Protein AF-A0A961UJ12-F1 (afdb_monomer)

Secondary structure (DSSP, 8-state):
-HHHHHHHHHHH--GGGSSS-GGGGSTT-----------------GGGSS--S--SS--SS------------------TTHHHHHHHHTTS------------------------HHHHHHHHHHTTB--PPPTTT--S-EEEETTEEEETTT--EE---

pLDDT: mean 71.32, std 17.27, range [39.03, 94.31]

Sequence (161 aa):
DYIFRELAVSYLDRYDLAHVKPDNLSSTSIGEAENDDDDASPATPAARYVSTGLVRGKPAEKFTVVHGGVVAPTPTAGGPVGALQARAQALATATETVTETVTVQTAIVSEPMVNTKAQQAAEARMKGYEGEACGECGNFTMVRNGTCLKCDTCGSTSGCS

Solvent-accessible surface area (backbone atoms only — not comparable to full-atom values): 11228 Å² total; per-residue (Å²): 111,68,70,62,45,50,48,33,40,77,73,65,69,42,46,87,77,44,97,70,46,73,68,69,70,41,100,78,48,68,78,85,74,79,82,70,92,71,80,92,68,83,83,71,68,67,75,80,79,56,82,88,81,78,70,97,59,89,68,94,65,89,85,75,86,81,81,79,75,89,78,80,89,78,93,79,84,91,63,84,68,61,65,57,58,57,60,64,64,68,71,78,76,77,92,73,92,76,92,81,80,92,73,92,72,85,73,76,76,77,67,82,75,74,76,42,74,68,54,53,51,50,51,38,49,74,72,50,30,74,65,49,62,36,91,87,78,65,47,47,51,22,32,75,62,82,76,22,36,33,28,79,85,80,65,53,72,46,66,78,128

Mean predicted aligned error: 23.34 Å

Foldseek 3Di:
DVVVLCCCCVPVVPCVSPPDRVLCVDPPCPDDDPPPVDDDDPPDPCVVPDDPPDDPDDDPDDDDDDPPDDDDDDDDDDDPPVVVVVVVVVVPDDPDDDDDDDDDDPPPPPDPPPCPPVNVVVVLVVVQQPQDQDPPPRDSNWHDDDQWTAHPPPGDIPRDD

Structure (mmCIF, N/CA/C/O backbone):
data_AF-A0A961UJ12-F1
#
_entry.id   AF-A0A961UJ12-F1
#
loop_
_atom_site.group_PDB
_atom_site.id
_atom_site.type_symbol
_atom_site.label_atom_id
_atom_site.label_alt_id
_atom_site.label_comp_id
_atom_site.label_asym_id
_atom_site.label_entity_id
_atom_site.label_seq_id
_atom_site.pdbx_PDB_ins_code
_atom_site.Cartn_x
_atom_site.Cartn_y
_atom_site.Cartn_z
_atom_site.occupancy
_atom_site.B_iso_or_equiv
_atom_site.auth_seq_id
_atom_site.auth_comp_id
_atom_site.auth_asym_id
_atom_site.auth_atom_id
_atom_site.pdbx_PDB_model_num
ATOM 1 N N . ASP A 1 1 ? -18.106 -22.159 -14.430 1.00 82.94 1 ASP A N 1
ATOM 2 C CA . ASP A 1 1 ? -16.666 -22.214 -14.740 1.00 82.94 1 ASP A CA 1
ATOM 3 C C . ASP A 1 1 ? -15.837 -23.030 -13.744 1.00 82.94 1 ASP A C 1
ATOM 5 O O . ASP A 1 1 ? -14.939 -23.751 -14.150 1.00 82.94 1 ASP A O 1
ATOM 9 N N . TYR A 1 2 ? -16.177 -23.013 -12.447 1.00 86.88 2 TYR A N 1
ATOM 10 C CA . TYR A 1 2 ? -15.440 -23.749 -11.406 1.00 86.88 2 TYR A CA 1
ATOM 11 C C . TYR A 1 2 ? -15.199 -25.244 -11.711 1.00 86.88 2 TYR A C 1
ATOM 13 O O . TYR A 1 2 ? -14.066 -25.696 -11.636 1.00 86.88 2 TYR A O 1
ATOM 21 N N . ILE A 1 3 ? -16.224 -25.990 -12.145 1.00 92.81 3 ILE A N 1
ATOM 22 C CA . ILE A 1 3 ? -16.103 -27.433 -12.444 1.00 92.81 3 ILE A CA 1
ATOM 23 C C . ILE A 1 3 ? -15.113 -27.709 -13.589 1.00 92.81 3 ILE A C 1
ATOM 25 O O . ILE A 1 3 ? -14.333 -28.652 -13.509 1.00 92.81 3 ILE A O 1
ATOM 29 N N . PHE A 1 4 ? -15.106 -26.886 -14.643 1.00 92.44 4 PHE A N 1
ATOM 30 C CA . PHE A 1 4 ? -14.178 -27.065 -15.764 1.00 92.44 4 PHE A CA 1
ATOM 31 C C . PHE A 1 4 ? -12.742 -26.739 -15.368 1.00 92.44 4 PHE A C 1
ATOM 33 O O . PHE A 1 4 ? -11.826 -27.445 -15.783 1.00 92.44 4 PHE A O 1
ATOM 40 N N . ARG A 1 5 ? -12.550 -25.723 -14.519 1.00 91.31 5 ARG A N 1
ATOM 41 C CA . ARG A 1 5 ? -11.245 -25.425 -13.931 1.00 91.31 5 ARG A CA 1
ATOM 42 C C . ARG A 1 5 ? -10.736 -26.578 -13.061 1.00 91.31 5 ARG A C 1
ATOM 44 O O . ARG A 1 5 ? -9.598 -26.983 -13.246 1.00 91.31 5 ARG A O 1
ATOM 51 N N . GLU A 1 6 ? -11.556 -27.131 -12.168 1.00 92.31 6 GLU A N 1
ATOM 52 C CA . GLU A 1 6 ? -11.159 -28.257 -11.301 1.00 92.31 6 GLU A CA 1
ATOM 53 C C . GLU A 1 6 ? -10.806 -29.508 -12.116 1.00 92.31 6 GLU A C 1
ATOM 55 O O . GLU A 1 6 ? -9.768 -30.121 -11.892 1.00 92.31 6 GLU A O 1
ATOM 60 N N . LEU A 1 7 ? -11.602 -29.852 -13.135 1.00 94.25 7 LEU A N 1
ATOM 61 C CA . LEU A 1 7 ? -11.274 -30.973 -14.022 1.00 94.25 7 LEU A CA 1
ATOM 62 C C . LEU A 1 7 ? -9.980 -30.723 -14.810 1.00 94.25 7 LEU A C 1
ATOM 64 O O . LEU A 1 7 ? -9.153 -31.623 -14.934 1.00 94.25 7 LEU A O 1
ATOM 68 N N . ALA A 1 8 ? -9.775 -29.507 -15.318 1.00 93.31 8 ALA A N 1
ATOM 69 C CA . ALA A 1 8 ? -8.561 -29.159 -16.048 1.00 93.31 8 ALA A CA 1
ATOM 70 C C . ALA A 1 8 ? -7.309 -29.198 -15.156 1.00 93.31 8 ALA A C 1
ATOM 72 O O . ALA A 1 8 ? -6.260 -29.644 -15.613 1.00 93.31 8 ALA A O 1
ATOM 73 N N . VAL A 1 9 ? -7.418 -28.773 -13.895 1.00 91.88 9 VAL A N 1
ATOM 74 C CA . VAL A 1 9 ? -6.302 -28.776 -12.940 1.00 91.88 9 VAL A CA 1
ATOM 75 C C . VAL A 1 9 ? -6.036 -30.185 -12.404 1.00 91.88 9 VAL A C 1
ATOM 77 O O . VAL A 1 9 ? -4.893 -30.618 -12.425 1.00 91.88 9 VAL A O 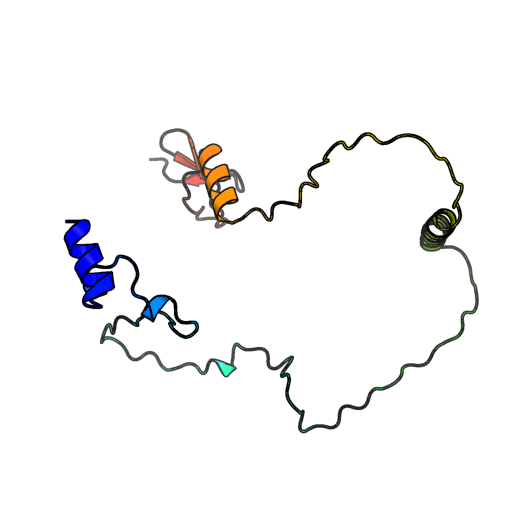1
ATOM 80 N N . SER A 1 10 ? -7.060 -30.920 -11.958 1.00 90.69 10 SER A N 1
ATOM 81 C CA . SER A 1 10 ? -6.875 -32.222 -11.296 1.00 90.69 10 SER A CA 1
ATOM 82 C C . SER A 1 10 ? -6.657 -33.403 -12.244 1.00 90.69 10 SER A C 1
ATOM 84 O O . SER A 1 10 ? -6.060 -34.388 -11.823 1.00 90.69 10 SER A O 1
ATOM 86 N N . TYR A 1 11 ? -7.166 -33.351 -13.483 1.00 92.56 11 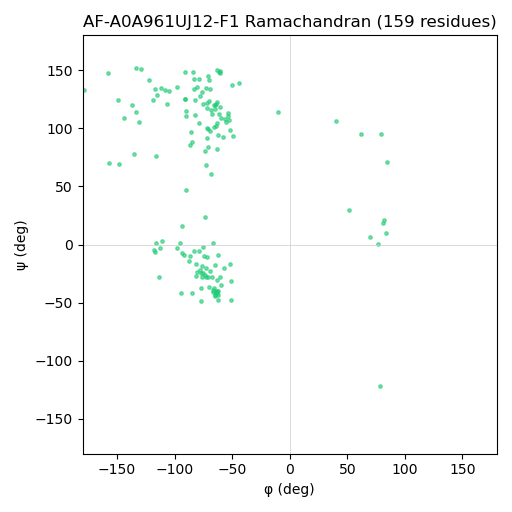TYR A N 1
ATOM 87 C CA . TYR A 1 11 ? -7.067 -34.475 -14.430 1.00 92.56 11 TYR A CA 1
ATOM 88 C C . TYR A 1 11 ? -6.198 -34.193 -15.655 1.00 92.56 11 TYR A C 1
ATOM 90 O O . TYR A 1 11 ? -5.675 -35.136 -16.243 1.00 92.56 11 TYR A O 1
ATOM 98 N N . LEU A 1 12 ? -6.085 -32.931 -16.081 1.00 93.25 12 LEU A N 1
ATOM 99 C CA . LEU A 1 12 ? -5.325 -32.552 -17.280 1.00 93.25 12 LEU A CA 1
ATOM 100 C C . LEU A 1 12 ? -4.051 -31.759 -16.958 1.00 93.25 12 LEU A C 1
ATOM 102 O O . LEU A 1 12 ? -3.395 -31.302 -17.891 1.00 93.25 12 LEU A O 1
ATOM 106 N N . ASP A 1 13 ? -3.729 -31.557 -15.673 1.00 87.62 13 ASP A N 1
ATOM 107 C CA . ASP A 1 13 ? -2.557 -30.807 -15.195 1.00 87.62 13 ASP A CA 1
ATOM 108 C C . ASP A 1 13 ? -2.411 -29.403 -15.822 1.00 87.62 13 ASP A C 1
ATOM 110 O O . ASP A 1 13 ? -1.315 -28.859 -15.982 1.00 87.62 13 ASP A O 1
ATOM 114 N N . ARG A 1 14 ? -3.530 -28.764 -16.191 1.00 90.62 14 ARG A N 1
ATOM 115 C CA . ARG A 1 14 ? -3.537 -27.397 -16.732 1.00 90.62 14 ARG A CA 1
ATOM 116 C C . ARG A 1 14 ? -3.603 -26.371 -15.607 1.00 90.62 14 ARG A C 1
ATOM 118 O O . ARG A 1 14 ? -4.666 -25.839 -15.289 1.00 90.62 14 ARG A O 1
ATOM 125 N N . TYR A 1 15 ? -2.438 -26.026 -15.068 1.00 88.88 15 TYR A N 1
ATOM 126 C CA . TYR A 1 15 ? -2.287 -25.036 -13.992 1.00 88.88 15 TYR A CA 1
ATOM 127 C C . TYR A 1 15 ? -2.435 -23.571 -14.437 1.00 88.88 15 TYR A C 1
ATOM 129 O O . TYR A 1 15 ? -2.413 -22.671 -13.606 1.00 88.88 15 TYR A O 1
ATOM 137 N N . ASP A 1 16 ? -2.631 -23.309 -15.730 1.00 85.19 16 ASP A N 1
ATOM 138 C CA . ASP A 1 16 ? -2.839 -21.956 -16.267 1.00 85.19 16 ASP A CA 1
ATOM 139 C C . ASP A 1 16 ? -4.168 -21.321 -15.814 1.00 85.19 16 ASP A C 1
ATOM 141 O O . ASP A 1 16 ? -4.279 -20.112 -15.656 1.00 85.19 16 ASP A O 1
ATOM 145 N N . LEU A 1 17 ? -5.179 -22.148 -15.524 1.00 83.81 17 LEU A N 1
ATOM 146 C CA . LEU A 1 17 ? -6.455 -21.679 -14.971 1.00 83.81 17 LEU A CA 1
ATOM 147 C C . LEU A 1 17 ? -6.417 -21.568 -13.436 1.00 83.81 17 LEU A C 1
ATOM 149 O O . LEU A 1 17 ? -7.366 -21.053 -12.835 1.00 83.81 17 LEU A O 1
ATOM 153 N N . ALA A 1 18 ? -5.370 -22.085 -12.788 1.00 84.62 18 ALA A N 1
ATOM 154 C CA . ALA A 1 18 ? -5.258 -22.102 -11.338 1.00 84.62 18 ALA A CA 1
ATOM 155 C C . ALA A 1 18 ? -4.822 -20.731 -10.810 1.00 84.62 18 ALA A C 1
ATOM 157 O O . ALA A 1 18 ? -3.979 -20.054 -11.387 1.00 84.62 18 ALA A O 1
ATOM 158 N N . HIS A 1 19 ? -5.374 -20.340 -9.661 1.00 81.38 19 HIS A N 1
ATOM 159 C CA . HIS A 1 19 ? -4.962 -19.109 -8.981 1.00 81.38 19 HIS A CA 1
ATOM 160 C C . HIS A 1 19 ? -3.541 -19.208 -8.398 1.00 81.38 19 HIS A C 1
ATOM 162 O O . HIS A 1 19 ? -2.901 -18.190 -8.167 1.00 81.38 19 HIS A O 1
ATOM 168 N N . VAL A 1 20 ? -3.055 -20.430 -8.151 1.00 83.62 20 VAL A N 1
ATOM 169 C CA . VAL A 1 20 ? -1.711 -20.722 -7.642 1.00 83.62 20 VAL A CA 1
ATOM 170 C C . VAL A 1 20 ? -1.165 -21.913 -8.422 1.00 83.62 20 VAL A C 1
ATOM 172 O O . VAL A 1 20 ? -1.767 -22.987 -8.406 1.00 83.62 20 VAL A O 1
ATOM 175 N N . LYS A 1 21 ? -0.041 -21.725 -9.118 1.00 83.56 21 LYS A N 1
ATOM 176 C CA . LYS A 1 21 ? 0.658 -22.809 -9.825 1.00 83.56 21 LYS A CA 1
ATOM 177 C C . LYS A 1 21 ? 1.560 -23.568 -8.842 1.00 83.56 21 LYS A C 1
ATOM 179 O O . LYS A 1 21 ? 2.180 -22.913 -8.001 1.00 83.56 21 LYS A O 1
ATOM 184 N N . PRO A 1 22 ? 1.678 -24.902 -8.952 1.00 79.62 22 PRO A N 1
ATOM 185 C CA . PRO A 1 22 ? 2.504 -25.708 -8.051 1.00 79.62 22 PRO A CA 1
ATOM 186 C C . PRO A 1 22 ? 3.987 -25.319 -8.092 1.00 79.62 22 PRO A C 1
ATOM 188 O O . PRO A 1 22 ? 4.665 -25.421 -7.073 1.00 79.62 22 PRO A O 1
ATOM 191 N N . ASP A 1 23 ? 4.471 -24.789 -9.217 1.00 78.94 23 ASP A N 1
ATOM 192 C CA . ASP A 1 23 ? 5.860 -24.342 -9.363 1.00 78.94 23 ASP A CA 1
ATOM 193 C C . ASP A 1 23 ? 6.224 -23.235 -8.360 1.00 78.94 23 ASP A C 1
ATOM 195 O O . ASP A 1 23 ? 7.319 -23.257 -7.805 1.00 78.94 23 ASP A O 1
ATOM 199 N N . ASN A 1 24 ? 5.271 -22.350 -8.028 1.00 75.12 24 ASN A N 1
ATOM 200 C CA . ASN A 1 24 ? 5.431 -21.272 -7.035 1.00 75.12 24 ASN A CA 1
ATOM 201 C C . ASN A 1 24 ? 5.422 -21.756 -5.576 1.00 75.12 24 ASN A C 1
ATOM 203 O O . ASN A 1 24 ? 5.654 -20.970 -4.660 1.00 75.12 24 ASN A O 1
ATOM 207 N N . LEU A 1 25 ? 5.071 -23.021 -5.337 1.00 78.69 25 LEU A N 1
ATOM 208 C CA . LEU A 1 25 ? 5.086 -23.620 -4.002 1.00 78.69 25 LEU A CA 1
ATOM 209 C C . LEU A 1 25 ? 6.411 -24.343 -3.721 1.00 78.69 25 LEU A C 1
ATOM 211 O O . LEU A 1 25 ? 6.631 -24.799 -2.597 1.00 78.69 25 LEU A O 1
ATOM 215 N N . SER A 1 26 ? 7.289 -24.479 -4.722 1.00 75.12 26 SER A N 1
ATOM 216 C CA . SER A 1 26 ? 8.583 -25.135 -4.546 1.00 75.12 26 SER A CA 1
ATOM 217 C C . SER A 1 26 ? 9.524 -24.270 -3.700 1.00 75.12 26 SER A C 1
ATOM 219 O O . SER A 1 26 ? 9.546 -23.049 -3.798 1.00 75.12 26 SER A O 1
ATOM 221 N N . SER A 1 27 ? 10.366 -24.887 -2.867 1.00 72.56 27 SER A N 1
ATOM 222 C CA . SER A 1 27 ? 11.312 -24.155 -2.002 1.00 72.56 27 SER A CA 1
ATOM 223 C C . SER A 1 27 ? 12.355 -23.328 -2.766 1.00 72.56 27 SER A C 1
ATOM 225 O O . SER A 1 27 ? 13.133 -22.595 -2.160 1.00 72.56 27 SER A O 1
ATOM 227 N N . THR A 1 28 ? 12.413 -23.496 -4.086 1.00 78.94 28 THR A N 1
ATOM 228 C CA . THR A 1 28 ? 13.375 -22.863 -4.988 1.00 78.94 28 THR A CA 1
ATOM 229 C C . THR A 1 28 ? 12.700 -21.862 -5.926 1.00 78.94 28 THR A C 1
ATOM 231 O O . THR A 1 28 ? 13.411 -21.178 -6.658 1.00 78.94 28 THR A O 1
ATOM 234 N N . SER A 1 29 ? 11.369 -21.708 -5.886 1.00 72.44 29 SER A N 1
ATOM 235 C CA . SER A 1 29 ? 10.685 -20.649 -6.630 1.00 72.44 29 SER A CA 1
ATOM 236 C C . SER A 1 29 ? 10.934 -19.300 -5.966 1.00 72.44 29 SER A C 1
ATOM 238 O O . SER A 1 29 ? 10.136 -18.788 -5.179 1.00 72.44 29 SER A O 1
ATOM 240 N N . ILE A 1 30 ? 12.098 -18.739 -6.262 1.00 75.81 30 ILE A N 1
ATOM 241 C CA . ILE A 1 30 ? 12.299 -17.301 -6.223 1.00 75.81 30 ILE A CA 1
ATOM 242 C C . ILE A 1 30 ? 11.480 -16.739 -7.398 1.00 75.81 30 ILE A C 1
ATOM 244 O O . ILE A 1 30 ? 11.470 -17.358 -8.458 1.00 75.81 30 ILE A O 1
ATOM 248 N N . GLY A 1 31 ? 10.710 -15.671 -7.170 1.00 71.00 31 GLY A N 1
ATOM 249 C CA . GLY A 1 31 ? 9.683 -15.189 -8.104 1.00 71.00 31 GLY A CA 1
ATOM 250 C C . GLY A 1 31 ? 10.133 -15.161 -9.567 1.00 71.00 31 GLY A C 1
ATOM 251 O O . GLY A 1 31 ? 11.269 -14.788 -9.855 1.00 71.00 31 GLY A O 1
ATOM 252 N N . GLU A 1 32 ? 9.233 -15.577 -10.460 1.00 69.25 32 GLU A N 1
ATOM 253 C CA . GLU A 1 32 ? 9.425 -15.515 -11.911 1.00 69.25 32 GLU A CA 1
ATOM 254 C C . GLU A 1 32 ? 9.795 -14.077 -12.288 1.00 69.25 32 GLU A C 1
ATOM 256 O O . GLU A 1 32 ? 9.000 -13.158 -12.086 1.00 69.25 32 GLU A O 1
ATOM 261 N N . ALA A 1 33 ? 11.027 -13.876 -12.758 1.00 57.38 33 ALA A N 1
ATOM 262 C CA . ALA A 1 33 ? 11.483 -12.574 -13.206 1.00 57.38 33 ALA A CA 1
ATOM 263 C C . ALA A 1 33 ? 10.710 -12.219 -14.478 1.00 57.38 33 ALA A C 1
ATOM 265 O O . ALA A 1 33 ? 10.872 -12.866 -15.515 1.00 57.38 33 ALA A O 1
ATOM 266 N N . GLU A 1 34 ? 9.857 -11.201 -14.394 1.00 61.22 34 GLU A N 1
ATOM 267 C CA . GLU A 1 34 ? 9.416 -10.492 -15.584 1.00 61.22 34 GLU A CA 1
ATO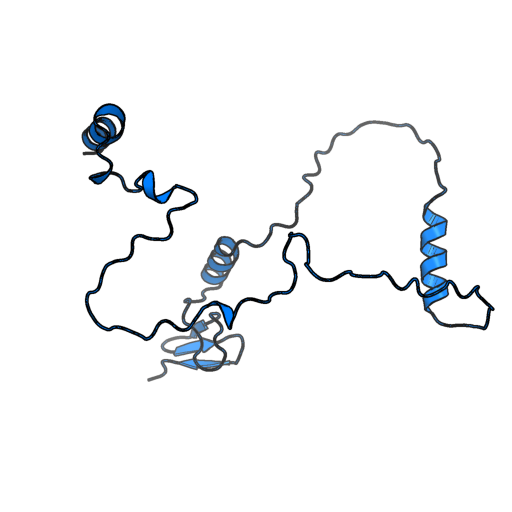M 268 C C . GLU A 1 34 ? 10.676 -9.911 -16.233 1.00 61.22 34 GLU A C 1
ATOM 270 O O . GLU A 1 34 ? 11.368 -9.074 -15.655 1.00 61.22 34 GLU A O 1
ATOM 275 N N . ASN A 1 35 ? 11.070 -10.478 -17.376 1.00 53.72 35 ASN A N 1
ATOM 276 C CA . ASN A 1 35 ? 12.161 -9.936 -18.172 1.00 53.72 35 ASN A CA 1
ATOM 277 C C . ASN A 1 35 ? 11.634 -8.644 -18.798 1.00 53.72 35 ASN A C 1
ATOM 279 O O . ASN A 1 35 ? 11.128 -8.651 -19.917 1.00 53.72 35 ASN A O 1
ATOM 283 N N . ASP A 1 36 ? 11.704 -7.552 -18.044 1.00 51.72 36 ASP A N 1
ATOM 284 C CA . ASP A 1 36 ? 11.796 -6.228 -18.634 1.00 51.72 36 ASP A CA 1
ATOM 285 C C . ASP A 1 36 ? 13.188 -6.156 -19.274 1.00 51.72 36 ASP A C 1
ATOM 287 O O . ASP A 1 36 ? 14.206 -5.991 -18.598 1.00 51.72 36 ASP A O 1
ATOM 291 N N . ASP A 1 37 ? 13.236 -6.396 -20.585 1.00 57.44 37 ASP A N 1
ATOM 292 C CA . ASP A 1 37 ? 14.421 -6.247 -21.430 1.00 57.44 37 ASP A CA 1
ATOM 293 C C . ASP A 1 37 ? 14.802 -4.761 -21.558 1.00 57.44 37 ASP A C 1
ATOM 295 O O . ASP A 1 37 ? 14.812 -4.225 -22.657 1.00 57.44 37 ASP A O 1
ATOM 299 N N . ASP A 1 38 ? 15.117 -4.078 -20.458 1.00 55.38 38 ASP A N 1
ATOM 300 C CA . ASP A 1 38 ? 15.729 -2.753 -20.497 1.00 55.38 38 ASP A CA 1
ATOM 301 C C . ASP A 1 38 ? 16.642 -2.533 -19.274 1.00 55.38 38 ASP A C 1
ATOM 303 O O . ASP A 1 38 ? 16.256 -2.641 -18.113 1.00 55.38 38 ASP A O 1
ATOM 307 N N . ASP A 1 39 ? 17.891 -2.198 -19.594 1.00 45.03 39 ASP A N 1
ATOM 308 C CA . ASP A 1 39 ? 18.967 -1.697 -18.738 1.00 45.03 39 ASP A CA 1
ATOM 309 C C . ASP A 1 39 ? 19.770 -2.677 -17.858 1.00 45.03 39 ASP A C 1
ATOM 311 O O . ASP A 1 39 ? 19.534 -2.946 -16.678 1.00 45.03 39 ASP A O 1
ATOM 315 N N . ALA A 1 40 ? 20.900 -3.071 -18.450 1.00 55.62 40 ALA A N 1
ATOM 316 C CA . ALA A 1 40 ? 22.102 -3.556 -17.795 1.00 55.62 40 ALA A CA 1
ATOM 317 C C . ALA A 1 40 ? 22.566 -2.626 -16.649 1.00 55.62 40 ALA A C 1
ATOM 319 O O . ALA A 1 40 ? 23.368 -1.711 -16.847 1.00 55.62 40 ALA A O 1
ATOM 320 N N . SER A 1 41 ? 22.144 -2.911 -15.417 1.00 57.41 41 SER A N 1
ATOM 321 C CA . SER A 1 41 ? 22.835 -2.416 -14.221 1.00 57.41 41 SER A CA 1
ATOM 322 C C . SER A 1 41 ? 24.064 -3.284 -13.921 1.00 57.41 41 SER A C 1
ATOM 324 O O . SER A 1 41 ? 23.975 -4.515 -13.960 1.00 57.41 41 SER A O 1
ATOM 326 N N . PRO A 1 42 ? 25.232 -2.695 -13.597 1.00 56.25 42 PRO A N 1
ATOM 327 C CA . PRO A 1 42 ? 26.434 -3.463 -13.305 1.00 56.25 42 PRO A CA 1
ATOM 328 C C . PRO A 1 42 ? 26.217 -4.292 -12.038 1.00 56.25 42 PRO A C 1
ATOM 330 O O . PRO A 1 42 ? 25.977 -3.744 -10.961 1.00 56.25 42 PRO A O 1
ATOM 333 N N . ALA A 1 43 ? 26.326 -5.615 -12.175 1.00 59.62 43 ALA A N 1
ATOM 334 C CA . ALA A 1 43 ? 26.257 -6.571 -11.079 1.00 59.62 43 ALA A CA 1
ATOM 335 C C . ALA A 1 43 ? 27.245 -6.180 -9.968 1.00 59.62 43 ALA A C 1
ATOM 337 O O . ALA A 1 43 ? 28.447 -6.451 -10.037 1.00 59.62 43 ALA A O 1
ATOM 338 N N . THR A 1 44 ? 26.744 -5.519 -8.927 1.00 63.66 44 THR A N 1
ATOM 339 C CA . THR A 1 44 ? 27.510 -5.290 -7.708 1.00 63.66 44 THR A CA 1
ATOM 340 C C . THR A 1 44 ? 27.612 -6.634 -6.991 1.00 63.66 44 THR A C 1
ATOM 342 O O . THR A 1 44 ? 26.590 -7.260 -6.708 1.00 63.66 44 THR A O 1
ATOM 345 N N . PRO A 1 45 ? 28.826 -7.146 -6.718 1.00 66.56 45 PRO A N 1
ATOM 346 C CA . PRO A 1 45 ? 28.965 -8.472 -6.143 1.00 66.56 45 PRO A CA 1
ATOM 347 C C . PRO A 1 45 ? 28.361 -8.478 -4.736 1.00 66.56 45 PRO A C 1
ATOM 349 O O . PRO A 1 45 ? 28.866 -7.813 -3.826 1.00 66.56 45 PRO A O 1
ATOM 352 N N . ALA A 1 46 ? 27.307 -9.280 -4.555 1.00 61.28 46 ALA A N 1
ATOM 353 C CA . ALA A 1 46 ? 26.582 -9.486 -3.296 1.00 61.28 46 ALA A CA 1
ATOM 354 C C . ALA A 1 46 ? 27.494 -9.852 -2.103 1.00 61.28 46 ALA A C 1
ATOM 356 O O . ALA A 1 46 ? 27.121 -9.684 -0.945 1.00 61.28 46 ALA A O 1
ATOM 357 N N . ALA A 1 47 ? 28.734 -10.266 -2.375 1.00 63.75 47 ALA A N 1
ATOM 358 C CA . ALA A 1 47 ? 29.793 -10.490 -1.396 1.00 63.75 47 ALA A CA 1
ATOM 359 C C . ALA A 1 47 ? 30.130 -9.265 -0.518 1.00 63.75 47 ALA A C 1
ATOM 361 O O . ALA A 1 47 ? 30.713 -9.435 0.548 1.00 63.75 47 ALA A O 1
ATOM 362 N N . ARG A 1 48 ? 29.777 -8.037 -0.929 1.00 63.09 48 ARG A N 1
ATOM 363 C CA . ARG A 1 48 ? 30.010 -6.816 -0.129 1.00 63.09 48 ARG A CA 1
ATOM 364 C C . ARG A 1 48 ? 29.024 -6.636 1.034 1.00 63.09 48 ARG A C 1
ATOM 366 O O . ARG A 1 48 ? 29.329 -5.873 1.944 1.00 63.09 48 ARG A O 1
ATOM 373 N N . TYR A 1 49 ? 27.881 -7.325 1.012 1.00 65.75 49 TYR A N 1
ATOM 374 C CA . TYR A 1 49 ? 26.785 -7.130 1.973 1.00 65.75 49 TYR A CA 1
ATOM 375 C C . TYR A 1 49 ? 26.493 -8.351 2.855 1.00 65.75 49 TYR A C 1
ATOM 377 O O . TYR A 1 49 ? 25.604 -8.293 3.701 1.00 65.75 49 TYR A O 1
ATOM 385 N N . VAL A 1 50 ? 27.244 -9.445 2.708 1.00 74.00 50 VAL A N 1
ATOM 386 C CA . VAL A 1 50 ? 27.051 -10.657 3.514 1.00 74.00 50 VAL A CA 1
ATOM 387 C C . VAL A 1 50 ? 28.177 -10.772 4.536 1.00 74.00 50 VAL A C 1
ATOM 389 O O . VAL A 1 50 ? 29.353 -10.829 4.182 1.00 74.00 50 VAL A O 1
ATOM 392 N N . SER A 1 51 ? 27.824 -10.808 5.822 1.00 69.19 51 SER A N 1
ATOM 393 C CA . SER A 1 51 ? 28.788 -11.013 6.899 1.00 69.19 51 SER A CA 1
ATOM 394 C C . SER A 1 51 ? 29.386 -12.421 6.801 1.00 69.19 51 SER A C 1
ATOM 396 O O . SER A 1 51 ? 28.694 -13.432 6.899 1.00 69.19 51 SER A O 1
ATOM 398 N N . THR A 1 52 ? 30.705 -12.515 6.644 1.00 67.62 52 THR A N 1
ATOM 399 C CA . THR A 1 52 ? 31.455 -13.786 6.559 1.00 67.62 52 THR A CA 1
ATOM 400 C C . THR A 1 52 ? 31.581 -14.501 7.917 1.00 67.62 52 THR A C 1
ATOM 402 O O . THR A 1 52 ? 32.525 -15.251 8.150 1.00 67.62 52 THR A O 1
ATOM 405 N N . GLY A 1 53 ? 30.667 -14.229 8.854 1.00 71.31 53 GLY A N 1
ATOM 406 C CA . GLY A 1 53 ? 30.893 -14.386 10.292 1.00 71.31 53 GLY A CA 1
ATOM 407 C C . GLY A 1 53 ? 30.505 -15.725 10.917 1.00 71.31 53 GLY A C 1
ATOM 408 O O . GLY A 1 53 ? 30.839 -15.945 12.075 1.00 71.31 53 GLY A O 1
ATOM 409 N N . LEU A 1 54 ? 29.825 -16.632 10.211 1.00 68.00 54 LEU A N 1
ATOM 410 C CA . LEU A 1 54 ? 29.535 -17.962 10.762 1.00 68.00 54 LEU A CA 1
ATOM 411 C C . LEU A 1 54 ? 29.271 -18.990 9.661 1.00 68.00 54 LEU A C 1
ATOM 413 O O . LEU A 1 54 ? 28.152 -19.459 9.458 1.00 68.00 54 LEU A O 1
ATOM 417 N N . VAL A 1 55 ? 30.320 -19.349 8.927 1.00 64.56 55 VAL A N 1
ATOM 418 C CA . VAL A 1 55 ? 30.249 -20.467 7.985 1.00 64.56 55 VAL A CA 1
ATOM 419 C C . VAL A 1 55 ? 30.293 -21.771 8.784 1.00 64.56 55 VAL A C 1
ATOM 421 O O . VAL A 1 55 ? 31.259 -22.044 9.494 1.00 64.56 55 VAL A O 1
ATOM 424 N N . ARG A 1 56 ? 29.251 -22.603 8.657 1.00 64.62 56 ARG A N 1
ATOM 425 C CA . ARG A 1 56 ? 29.247 -24.001 9.126 1.00 64.62 56 ARG A CA 1
ATOM 426 C C . ARG A 1 56 ? 30.136 -24.841 8.200 1.00 64.62 56 ARG A C 1
ATOM 428 O O . ARG A 1 56 ? 29.648 -25.636 7.407 1.00 64.62 56 ARG A O 1
ATOM 435 N N . GLY A 1 57 ? 31.442 -24.612 8.235 1.00 68.38 57 GLY A N 1
ATOM 436 C CA . GLY A 1 57 ? 32.400 -25.270 7.352 1.00 68.38 57 GLY A CA 1
ATOM 437 C C . GLY A 1 57 ? 33.792 -25.239 7.957 1.00 68.38 57 GLY A C 1
ATOM 438 O O . GLY A 1 57 ? 34.124 -24.313 8.689 1.00 68.38 57 GLY A O 1
ATOM 439 N N . LYS A 1 58 ? 34.582 -26.284 7.687 1.00 65.69 58 LYS A N 1
ATOM 440 C CA . LYS A 1 58 ? 35.944 -26.458 8.211 1.00 65.69 58 LYS A CA 1
ATOM 441 C C . LYS A 1 58 ? 36.782 -25.211 7.884 1.00 65.69 58 LYS A C 1
ATOM 443 O O . LYS A 1 58 ? 37.071 -24.999 6.706 1.00 65.69 58 LYS A O 1
ATOM 448 N N . PRO A 1 59 ? 37.169 -24.391 8.872 1.00 65.44 59 PRO A N 1
ATOM 449 C CA . PRO A 1 59 ? 38.031 -23.253 8.604 1.00 65.44 59 PRO A CA 1
ATOM 450 C C . PRO A 1 59 ? 39.438 -23.749 8.255 1.00 65.44 59 PRO A C 1
ATOM 452 O O . PRO A 1 59 ? 39.927 -24.712 8.845 1.00 65.44 59 PRO A O 1
ATOM 455 N N . ALA A 1 60 ? 40.086 -23.095 7.289 1.00 63.81 60 ALA A N 1
ATOM 456 C CA . ALA A 1 60 ? 41.461 -23.402 6.886 1.00 63.81 60 ALA A CA 1
ATOM 457 C C . ALA A 1 60 ? 42.510 -22.967 7.933 1.00 63.81 60 ALA A C 1
ATOM 459 O O . ALA A 1 60 ? 43.666 -23.371 7.857 1.00 63.81 60 ALA A O 1
ATOM 460 N N . GLU A 1 61 ? 42.100 -22.186 8.932 1.00 71.06 61 GLU A N 1
ATOM 461 C CA . GLU A 1 61 ? 42.956 -21.620 9.973 1.00 71.06 61 GLU A CA 1
ATOM 462 C C . GLU A 1 61 ? 42.691 -22.327 11.317 1.00 71.06 61 GLU A C 1
ATOM 464 O O . GLU A 1 61 ? 41.540 -22.530 11.721 1.00 71.06 61 GLU A O 1
ATOM 469 N N . LYS A 1 62 ? 43.760 -22.728 12.023 1.00 69.62 62 LYS A N 1
ATOM 470 C CA . LYS A 1 62 ? 43.683 -23.402 13.332 1.00 69.62 62 LYS A CA 1
ATOM 471 C C . LYS A 1 62 ? 43.257 -22.413 14.419 1.00 69.62 62 LYS A C 1
ATOM 473 O O . LYS A 1 62 ? 44.088 -21.693 14.964 1.00 69.62 62 LYS A O 1
ATOM 478 N N . PHE A 1 63 ? 41.984 -22.436 14.796 1.00 70.06 63 PHE A N 1
ATOM 479 C CA . PHE A 1 63 ? 41.520 -21.764 16.008 1.00 70.06 63 PHE A CA 1
ATOM 480 C C . PHE A 1 63 ? 42.032 -22.498 17.252 1.00 70.06 63 PHE A C 1
ATOM 482 O O . PHE A 1 63 ? 41.772 -23.689 17.435 1.00 70.06 63 PHE A O 1
ATOM 489 N N . THR A 1 64 ? 42.751 -21.792 18.121 1.00 74.81 64 THR A N 1
ATOM 490 C CA . THR A 1 64 ? 43.129 -22.269 19.453 1.00 74.81 64 THR A CA 1
ATOM 491 C C . THR A 1 64 ? 42.260 -21.576 20.498 1.00 74.81 64 THR A C 1
ATOM 493 O O . THR A 1 64 ? 42.070 -20.362 20.477 1.00 74.81 64 THR A O 1
ATOM 496 N N . VAL A 1 65 ? 41.695 -22.358 21.418 1.00 76.94 65 VAL A N 1
ATOM 497 C CA . VAL A 1 65 ? 40.938 -21.824 22.553 1.00 76.94 65 VAL A CA 1
ATOM 498 C C . VAL A 1 65 ? 41.940 -21.419 23.628 1.00 76.94 65 VAL A C 1
ATOM 500 O O . VAL A 1 65 ? 42.598 -22.272 24.222 1.00 76.94 65 VAL A O 1
ATOM 503 N N . VAL A 1 66 ? 42.070 -20.117 23.881 1.00 78.12 66 VAL A N 1
ATOM 504 C CA . VAL A 1 66 ? 42.793 -19.617 25.054 1.00 78.12 66 VAL A CA 1
ATOM 505 C C . VAL A 1 66 ? 41.866 -19.763 26.256 1.00 78.12 66 VAL A C 1
ATOM 507 O O . VAL A 1 66 ? 40.911 -19.005 26.417 1.00 78.12 66 VAL A O 1
ATOM 510 N N . HIS A 1 67 ? 42.131 -20.758 27.101 1.00 70.12 67 HIS A N 1
ATOM 511 C CA . HIS A 1 67 ? 41.461 -20.875 28.391 1.00 70.12 67 HIS A CA 1
ATOM 512 C C . HIS A 1 67 ? 41.970 -19.764 29.323 1.00 70.12 67 HIS A C 1
ATOM 514 O O . HIS A 1 67 ? 43.051 -19.865 29.901 1.00 70.12 67 HIS A O 1
ATOM 520 N N . GLY A 1 68 ? 41.190 -18.688 29.450 1.00 66.44 68 GLY A N 1
ATOM 521 C CA . GLY A 1 68 ? 41.377 -17.670 30.483 1.00 66.44 68 GLY A CA 1
ATOM 522 C C . GLY A 1 68 ? 41.048 -18.262 31.853 1.00 66.44 68 GLY A C 1
ATOM 523 O O . GLY A 1 68 ? 39.926 -18.708 32.081 1.00 66.44 68 GLY A O 1
ATOM 524 N N . GLY A 1 69 ? 42.060 -18.332 32.717 1.00 67.75 69 GLY A N 1
ATOM 525 C CA . GLY A 1 69 ? 42.055 -19.076 33.971 1.00 67.75 69 GLY A CA 1
ATOM 526 C C . GLY A 1 69 ? 41.009 -18.637 34.998 1.00 67.75 69 GLY A C 1
ATOM 527 O O . GLY A 1 69 ? 40.658 -17.467 35.127 1.00 67.75 69 GLY A O 1
ATOM 528 N N . VAL A 1 70 ? 40.564 -19.624 35.774 1.00 51.94 70 VAL A N 1
ATOM 529 C CA . VAL A 1 70 ? 39.823 -19.449 37.022 1.00 51.94 70 VAL A CA 1
ATOM 530 C C . VAL A 1 70 ? 40.687 -18.697 38.038 1.00 51.94 70 VAL A C 1
ATOM 532 O O . VAL A 1 70 ? 41.686 -19.216 38.530 1.00 51.94 70 VAL A O 1
ATOM 535 N N . VAL A 1 71 ? 40.297 -17.469 38.371 1.00 50.81 71 VAL A N 1
ATOM 536 C CA . VAL A 1 71 ? 40.767 -16.800 39.588 1.00 50.81 71 VAL A CA 1
ATOM 537 C C . VAL A 1 71 ? 39.786 -17.163 40.699 1.00 50.81 71 VAL A C 1
ATOM 539 O O . VAL A 1 71 ? 38.601 -16.843 40.629 1.00 50.81 71 VAL A O 1
ATOM 542 N N . ALA A 1 72 ? 40.287 -17.898 41.690 1.00 47.12 72 ALA A N 1
ATOM 543 C CA . ALA A 1 72 ? 39.571 -18.244 42.911 1.00 47.12 72 ALA A CA 1
ATOM 544 C C . ALA A 1 72 ? 39.165 -16.974 43.698 1.00 47.12 72 ALA A C 1
ATOM 546 O O . ALA A 1 72 ? 39.866 -15.963 43.628 1.00 47.12 72 ALA A O 1
ATOM 547 N N . PRO A 1 73 ? 38.045 -17.003 44.443 1.00 50.06 73 PRO A N 1
ATOM 548 C CA . PRO A 1 73 ? 37.447 -15.810 45.026 1.00 50.06 73 PRO A CA 1
ATOM 549 C C . PRO A 1 73 ? 38.125 -15.424 46.347 1.00 50.06 73 PRO A C 1
ATOM 551 O O . PRO A 1 73 ? 38.276 -16.257 47.239 1.00 50.06 73 PRO A O 1
ATOM 554 N N . THR A 1 74 ? 38.441 -14.138 46.509 1.00 42.84 74 THR A N 1
ATOM 555 C CA . THR A 1 74 ? 38.778 -13.533 47.809 1.00 42.84 74 THR A CA 1
ATOM 556 C C . THR A 1 74 ? 37.699 -12.492 48.147 1.00 42.84 74 THR A C 1
ATOM 558 O O . THR A 1 74 ? 37.376 -11.671 47.286 1.00 42.84 74 THR A O 1
ATOM 561 N N . PRO A 1 75 ? 37.081 -12.531 49.343 1.00 55.88 75 PRO A N 1
ATOM 562 C CA . PRO A 1 75 ? 35.824 -11.838 49.613 1.00 55.88 75 PRO A CA 1
ATOM 563 C C . PRO A 1 75 ? 36.051 -10.425 50.162 1.00 55.88 75 PRO A C 1
ATOM 565 O O . PRO A 1 75 ? 36.659 -10.276 51.217 1.00 55.88 75 PRO A O 1
ATOM 568 N N . THR A 1 76 ? 35.470 -9.404 49.522 1.00 40.81 76 THR A N 1
ATOM 569 C CA . THR A 1 76 ? 35.325 -8.073 50.136 1.00 40.81 76 THR A CA 1
ATOM 570 C C . THR A 1 76 ? 34.001 -7.418 49.735 1.00 40.81 76 THR A C 1
ATOM 572 O O . THR A 1 76 ? 33.800 -7.018 48.596 1.00 40.81 76 THR A O 1
ATOM 575 N N . ALA A 1 77 ? 33.109 -7.353 50.725 1.00 45.22 77 ALA A N 1
ATOM 576 C CA . ALA A 1 77 ? 32.088 -6.340 51.004 1.00 45.22 77 ALA A CA 1
ATOM 577 C C . ALA A 1 77 ? 31.268 -5.710 49.848 1.00 45.22 77 ALA A C 1
ATOM 579 O O . ALA A 1 77 ? 31.685 -4.755 49.204 1.00 45.22 77 ALA A O 1
ATOM 580 N N . GLY A 1 78 ? 29.997 -6.129 49.768 1.00 51.53 78 GLY A N 1
ATOM 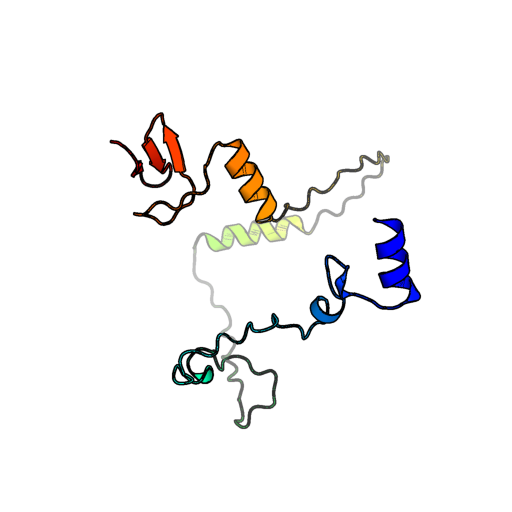581 C CA . GLY A 1 78 ? 28.862 -5.200 49.899 1.00 51.53 78 GLY A CA 1
ATOM 582 C C . GLY A 1 78 ? 28.400 -4.426 48.661 1.00 51.53 78 GLY A C 1
ATOM 583 O O . GLY A 1 78 ? 28.498 -3.205 48.634 1.00 51.53 78 GLY A O 1
ATOM 584 N N . GLY A 1 79 ? 27.779 -5.111 47.695 1.00 55.59 79 GLY A N 1
ATOM 585 C CA . GLY A 1 79 ? 26.965 -4.493 46.637 1.00 55.59 79 GLY A CA 1
ATOM 586 C C . GLY A 1 79 ? 25.627 -5.232 46.453 1.00 55.59 79 GLY A C 1
ATOM 587 O O . GLY A 1 79 ? 25.565 -6.435 46.722 1.00 55.59 79 GLY A O 1
ATOM 588 N N . PRO A 1 80 ? 24.550 -4.559 45.996 1.00 54.16 80 PRO A N 1
ATOM 589 C CA . PRO A 1 80 ? 23.154 -5.029 46.090 1.00 54.16 80 PRO A CA 1
ATOM 590 C C . PRO A 1 80 ? 22.813 -6.284 45.262 1.00 54.16 80 PRO A C 1
ATOM 592 O O . PRO A 1 80 ? 21.686 -6.769 45.303 1.00 54.16 80 PRO A O 1
ATOM 595 N N . VAL A 1 81 ? 23.783 -6.856 44.550 1.00 56.75 81 VAL A N 1
ATOM 596 C CA . VAL A 1 81 ? 23.627 -8.078 43.750 1.00 56.75 81 VAL A CA 1
ATOM 597 C C . VAL A 1 81 ? 23.621 -9.362 44.593 1.00 56.75 81 VAL A C 1
ATOM 599 O O . VAL A 1 81 ? 22.999 -10.345 44.198 1.00 56.75 81 VAL A O 1
ATOM 602 N N . GLY A 1 82 ? 24.221 -9.354 45.791 1.00 56.69 82 GLY A N 1
ATOM 603 C CA . GLY A 1 82 ? 24.260 -10.534 46.672 1.00 56.69 82 GLY A CA 1
ATOM 604 C C . GLY A 1 82 ? 22.920 -10.873 47.343 1.00 56.69 82 GLY A C 1
ATOM 605 O O . GLY A 1 82 ? 22.632 -12.039 47.607 1.00 56.69 82 GLY A O 1
ATOM 606 N N . ALA A 1 83 ? 22.062 -9.874 47.568 1.00 53.88 83 ALA A N 1
ATOM 607 C CA . ALA A 1 83 ? 20.760 -10.065 48.213 1.00 53.88 83 ALA A CA 1
ATOM 608 C C . ALA A 1 83 ? 19.715 -10.714 47.284 1.00 53.88 83 ALA A C 1
ATOM 610 O O . ALA A 1 83 ? 18.780 -11.360 47.758 1.00 53.88 83 ALA A O 1
ATOM 611 N N . LEU A 1 84 ? 19.876 -10.580 45.962 1.00 57.25 84 LEU A N 1
ATOM 612 C CA . LEU A 1 84 ? 18.962 -11.177 44.985 1.00 57.25 84 LEU A CA 1
ATOM 613 C C . LEU A 1 84 ? 19.220 -12.681 44.819 1.00 57.25 84 LEU A C 1
ATOM 615 O O . LEU A 1 84 ? 18.282 -13.473 44.733 1.00 57.25 84 LEU A O 1
ATOM 619 N N . GLN A 1 85 ? 2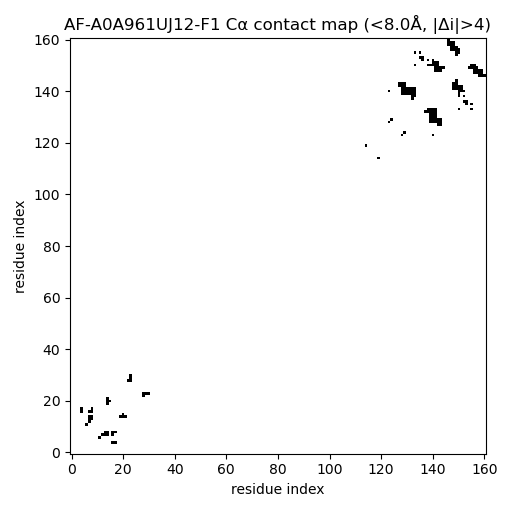0.492 -13.086 44.855 1.00 58.06 85 GLN A N 1
ATOM 620 C CA . GLN A 1 85 ? 20.887 -14.483 44.684 1.00 58.06 85 GLN A CA 1
ATOM 621 C C . GLN A 1 85 ? 20.558 -15.344 45.916 1.00 58.06 85 GLN A C 1
ATOM 623 O O . GLN A 1 85 ? 20.248 -16.526 45.773 1.00 58.06 85 GLN A O 1
ATOM 628 N N . ALA A 1 86 ? 20.496 -14.737 47.109 1.00 53.88 86 ALA A N 1
ATOM 629 C CA . ALA A 1 86 ? 20.042 -15.400 48.333 1.00 53.88 86 ALA A CA 1
ATOM 630 C C . ALA A 1 86 ? 18.525 -15.694 48.349 1.00 53.88 86 ALA A C 1
ATOM 632 O O . ALA A 1 86 ? 18.100 -16.679 48.951 1.00 53.88 86 ALA A O 1
ATOM 633 N N . ARG A 1 87 ? 17.692 -14.903 47.650 1.00 54.78 87 ARG A N 1
ATOM 634 C CA . ARG A 1 87 ? 16.241 -15.177 47.529 1.00 54.78 87 ARG A CA 1
ATOM 635 C C . ARG A 1 87 ? 15.920 -16.272 46.510 1.00 54.78 87 ARG A C 1
ATOM 637 O O . ARG A 1 87 ? 14.873 -16.898 46.622 1.00 54.78 87 ARG A O 1
ATOM 644 N N . ALA A 1 88 ? 16.816 -16.533 45.556 1.00 51.12 88 ALA A N 1
ATOM 645 C CA . ALA A 1 88 ? 16.638 -17.589 44.558 1.00 51.12 88 ALA A CA 1
ATOM 646 C C . ALA A 1 88 ? 16.904 -18.997 45.122 1.00 51.12 88 ALA A C 1
ATOM 648 O O . ALA A 1 88 ? 16.310 -19.966 44.661 1.00 51.12 88 ALA A O 1
ATOM 649 N N . GLN A 1 89 ? 17.758 -19.120 46.145 1.00 52.41 89 GLN A N 1
ATOM 650 C CA . GLN A 1 89 ? 18.106 -20.417 46.742 1.00 52.41 89 GLN A CA 1
ATOM 651 C C . GLN A 1 89 ? 17.152 -20.862 47.862 1.00 52.41 89 GLN A C 1
ATOM 653 O O . GLN A 1 89 ? 17.126 -22.040 48.197 1.00 52.41 89 GLN A O 1
ATOM 658 N N . ALA A 1 90 ? 16.316 -19.963 48.393 1.00 47.16 90 ALA A N 1
ATOM 659 C CA . ALA A 1 90 ? 15.323 -20.297 49.418 1.00 47.16 90 ALA A CA 1
ATOM 660 C C . ALA A 1 90 ? 14.009 -20.885 48.856 1.00 47.16 90 ALA A C 1
ATOM 662 O O . ALA A 1 90 ? 13.153 -21.294 49.634 1.00 47.16 90 ALA A O 1
ATOM 663 N N . LEU A 1 91 ? 13.835 -20.944 47.527 1.00 45.94 91 LEU A N 1
ATOM 664 C CA . LEU A 1 91 ? 12.620 -21.483 46.892 1.00 45.94 91 LEU A CA 1
ATOM 665 C C . LEU A 1 91 ? 12.763 -22.950 46.435 1.00 45.94 91 LEU A C 1
ATOM 667 O O . LEU A 1 91 ? 11.801 -23.540 45.957 1.00 45.94 91 LEU A O 1
ATOM 671 N N . ALA A 1 92 ? 13.945 -23.560 46.584 1.00 45.75 92 ALA A N 1
ATOM 672 C CA . ALA A 1 92 ? 14.227 -24.909 46.079 1.00 45.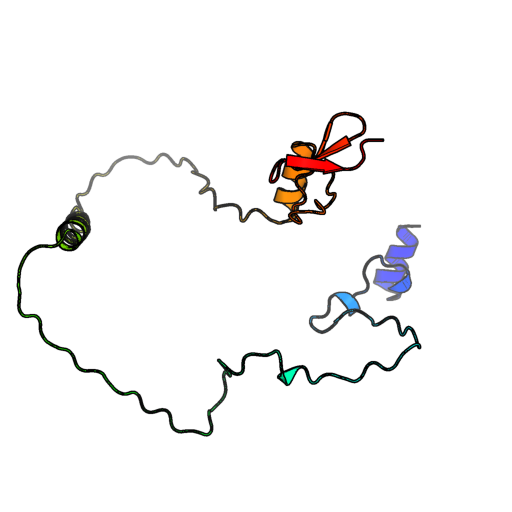75 92 ALA A CA 1
ATOM 673 C C . ALA A 1 92 ? 14.033 -26.043 47.109 1.00 45.75 92 ALA A C 1
ATOM 675 O O . ALA A 1 92 ? 14.247 -27.207 46.780 1.00 45.75 92 ALA A O 1
ATOM 676 N N . THR A 1 93 ? 13.609 -25.742 48.340 1.00 46.91 93 THR A N 1
ATOM 677 C CA . THR A 1 93 ? 13.359 -26.754 49.382 1.00 46.91 93 THR A CA 1
ATOM 678 C C . THR A 1 93 ? 12.050 -26.477 50.112 1.00 46.91 93 THR A C 1
ATOM 680 O O . THR A 1 93 ? 12.043 -25.964 51.225 1.00 46.91 93 THR A O 1
ATOM 683 N N . ALA A 1 94 ? 10.938 -26.822 49.471 1.00 41.69 94 ALA A N 1
ATOM 684 C CA . ALA A 1 94 ? 9.660 -27.057 50.137 1.00 41.69 94 ALA A CA 1
ATOM 685 C C . ALA A 1 94 ? 8.890 -28.121 49.345 1.00 41.69 94 ALA A C 1
ATOM 687 O O . ALA A 1 94 ? 7.908 -27.842 48.662 1.00 41.69 94 ALA A O 1
ATOM 688 N N . THR A 1 95 ? 9.392 -29.354 49.391 1.00 45.56 95 THR A N 1
ATOM 689 C CA . THR A 1 95 ? 8.606 -30.541 49.059 1.00 45.56 95 THR A CA 1
ATOM 690 C C . THR A 1 95 ? 7.869 -30.935 50.333 1.00 45.56 95 THR A C 1
ATOM 692 O O . THR A 1 95 ? 8.387 -31.703 51.138 1.00 45.56 95 THR A O 1
ATOM 695 N N . GLU A 1 96 ? 6.678 -30.380 50.544 1.00 47.56 96 GLU A N 1
ATOM 696 C CA . GLU A 1 96 ? 5.704 -30.968 51.460 1.00 47.56 96 GLU A CA 1
ATOM 697 C C . GLU A 1 96 ? 4.441 -31.338 50.690 1.00 47.56 96 GLU A C 1
ATOM 699 O O . GLU A 1 96 ? 3.829 -30.554 49.966 1.00 47.56 96 GLU A O 1
ATOM 704 N N . THR A 1 97 ? 4.120 -32.612 50.834 1.00 43.09 97 THR A N 1
ATOM 705 C CA . THR A 1 97 ? 2.932 -33.314 50.384 1.00 43.09 97 THR A CA 1
ATOM 706 C C . THR A 1 97 ? 1.677 -32.714 51.009 1.00 43.09 97 THR A C 1
ATOM 708 O O . THR A 1 97 ? 1.491 -32.822 52.219 1.00 43.09 97 THR A O 1
ATOM 711 N N . VAL A 1 98 ? 0.771 -32.194 50.180 1.00 41.44 98 VAL A N 1
ATOM 712 C CA . VAL A 1 98 ? -0.656 -32.122 50.511 1.00 41.44 98 VAL A CA 1
ATOM 713 C C . VAL A 1 98 ? -1.442 -32.675 49.329 1.00 41.44 98 VAL A C 1
ATOM 715 O O . VAL A 1 98 ? -1.560 -32.073 48.264 1.00 41.44 98 VAL A O 1
ATOM 718 N N . THR A 1 99 ? -1.933 -33.886 49.538 1.00 41.22 99 THR A N 1
ATOM 719 C CA . THR A 1 99 ? -3.059 -34.496 48.843 1.00 41.22 99 THR A CA 1
ATOM 720 C C . THR A 1 99 ? -4.330 -33.700 49.140 1.00 41.22 99 THR A C 1
ATOM 722 O O . THR A 1 99 ? -4.693 -33.626 50.306 1.00 41.22 99 THR A O 1
ATOM 725 N N . GLU A 1 100 ? -5.021 -33.160 48.130 1.00 44.78 100 GLU A N 1
ATOM 726 C CA . GLU A 1 100 ? -6.450 -33.446 47.895 1.00 44.78 100 GLU A CA 1
ATOM 727 C C . GLU A 1 100 ? -7.036 -32.732 46.661 1.00 44.78 100 GLU A C 1
ATOM 729 O O . GLU A 1 100 ? -6.904 -31.530 46.457 1.00 44.78 100 GLU A O 1
ATOM 734 N N . THR A 1 101 ? -7.750 -33.548 45.881 1.00 39.03 101 THR A N 1
ATOM 735 C CA . THR A 1 101 ? -8.876 -33.250 44.981 1.00 39.03 101 THR A CA 1
ATOM 736 C C . THR A 1 101 ? -8.683 -32.302 43.792 1.00 39.03 101 THR A C 1
ATOM 738 O O . THR A 1 101 ? -8.888 -31.095 43.842 1.00 39.03 101 THR A O 1
ATOM 741 N N . VAL A 1 102 ? -8.417 -32.961 42.661 1.00 51.00 102 VAL A N 1
ATOM 742 C CA . VAL A 1 102 ? -8.924 -32.711 41.302 1.00 51.00 102 VAL A CA 1
ATOM 743 C C . VAL A 1 102 ? -10.071 -31.693 41.218 1.00 51.00 102 VAL A C 1
ATOM 745 O O . VAL A 1 102 ? -11.212 -32.000 41.548 1.00 51.00 102 VAL A O 1
ATOM 748 N N . THR A 1 103 ? -9.796 -30.554 40.586 1.00 43.59 103 THR A N 1
ATOM 749 C CA . THR A 1 103 ? -10.713 -29.976 39.596 1.00 43.59 103 THR A CA 1
ATOM 750 C C . THR A 1 103 ? -9.896 -29.571 38.375 1.00 43.59 103 THR A C 1
ATOM 752 O O . THR A 1 103 ? -9.015 -28.717 38.434 1.00 43.59 103 THR A O 1
ATOM 755 N N . VAL A 1 104 ? -10.149 -30.248 37.254 1.00 46.69 104 VAL A N 1
ATOM 756 C CA . VAL A 1 104 ? -9.590 -29.889 35.950 1.00 46.69 104 VAL A CA 1
ATOM 757 C C . VAL A 1 104 ? -10.308 -28.622 35.500 1.00 46.69 104 VAL A C 1
ATOM 759 O O . VAL A 1 104 ? -11.374 -28.682 34.894 1.00 46.69 104 VAL A O 1
ATOM 762 N N . GLN A 1 105 ? -9.746 -27.463 35.832 1.00 51.88 105 GLN A N 1
ATOM 763 C CA . GLN A 1 105 ? -9.979 -26.265 35.042 1.00 51.88 105 GLN A CA 1
ATOM 764 C C . GLN A 1 105 ? -8.898 -26.222 33.977 1.00 51.88 105 GLN A C 1
ATOM 766 O O . GLN A 1 105 ? -7.715 -26.042 34.262 1.00 51.88 105 GLN A O 1
ATOM 771 N N . THR A 1 106 ? -9.328 -26.435 32.739 1.00 45.66 106 THR A N 1
ATOM 772 C CA . THR A 1 106 ? -8.541 -26.226 31.532 1.00 45.66 106 THR A CA 1
ATOM 773 C C . THR A 1 106 ? -8.203 -24.740 31.442 1.00 45.66 106 THR A C 1
ATOM 775 O O . THR A 1 106 ? -8.887 -23.964 30.779 1.00 45.66 106 THR A O 1
ATOM 778 N N . ALA A 1 107 ? -7.166 -24.322 32.162 1.00 47.38 107 ALA A N 1
ATOM 779 C CA . ALA A 1 107 ? -6.501 -23.061 31.918 1.00 47.38 107 ALA A CA 1
ATOM 780 C C . ALA A 1 107 ? -5.845 -23.190 30.544 1.00 47.38 107 ALA A C 1
ATOM 782 O O . ALA A 1 107 ? -4.816 -23.848 30.386 1.00 47.38 107 ALA A O 1
ATOM 783 N N . ILE A 1 108 ? -6.489 -22.608 29.533 1.00 52.38 108 ILE A N 1
ATOM 784 C CA . ILE A 1 108 ? -5.811 -22.281 28.289 1.00 52.38 108 ILE A CA 1
ATOM 785 C C . ILE A 1 108 ? -4.630 -21.390 28.668 1.00 52.38 108 ILE A C 1
ATOM 787 O O . ILE A 1 108 ? -4.784 -20.258 29.121 1.00 52.38 108 ILE A O 1
ATOM 791 N N . VAL A 1 109 ? -3.434 -21.957 28.573 1.00 48.97 109 VAL A N 1
ATOM 792 C CA . VAL A 1 109 ? -2.200 -21.191 28.613 1.00 48.97 109 VAL A CA 1
ATOM 793 C C . VAL A 1 109 ? -2.256 -20.322 27.368 1.00 48.97 109 VAL A C 1
ATOM 795 O O . VAL A 1 109 ? -2.084 -20.813 26.255 1.00 48.97 109 VAL A O 1
ATOM 798 N N . SER A 1 110 ? -2.603 -19.051 27.548 1.00 60.62 110 SER A N 1
ATOM 799 C CA . SER A 1 110 ? -2.475 -18.042 26.509 1.00 60.62 110 SER A CA 1
ATOM 800 C C . SER A 1 110 ? -0.993 -17.934 26.182 1.00 60.62 110 SER A C 1
ATOM 802 O O . SER A 1 110 ? -0.238 -17.244 26.867 1.00 60.62 110 SER A O 1
ATOM 804 N N . GLU A 1 111 ? -0.560 -18.668 25.162 1.00 57.91 111 GLU A N 1
ATOM 805 C CA . GLU A 1 111 ? 0.702 -18.397 24.493 1.00 57.91 111 GLU A CA 1
ATOM 806 C C . GLU A 1 111 ? 0.721 -16.903 24.132 1.00 57.91 111 GLU A C 1
ATOM 808 O O . GLU A 1 111 ? -0.316 -16.372 23.709 1.00 57.91 111 GLU A O 1
ATOM 813 N N . PRO A 1 112 ? 1.840 -16.180 24.324 1.00 56.34 112 PRO A N 1
ATOM 814 C CA . PRO A 1 112 ? 1.904 -14.793 23.906 1.00 56.34 112 PRO A CA 1
ATOM 815 C C . PRO A 1 112 ? 1.746 -14.796 22.389 1.00 56.34 112 PRO A C 1
ATOM 817 O O . PRO A 1 112 ? 2.662 -15.191 21.668 1.00 56.34 112 PRO A O 1
ATOM 820 N N . MET A 1 113 ? 0.557 -14.415 21.914 1.00 53.94 113 MET A N 1
ATOM 821 C CA . MET A 1 113 ? 0.274 -14.254 20.498 1.00 53.94 113 MET A CA 1
ATOM 822 C C . MET A 1 113 ? 1.353 -13.332 19.948 1.00 53.94 113 MET A C 1
ATOM 824 O O . MET A 1 113 ? 1.385 -12.137 20.245 1.00 53.94 113 MET A O 1
ATOM 828 N N . VAL A 1 114 ? 2.282 -13.904 19.186 1.00 60.94 114 VAL A N 1
ATOM 829 C CA . VAL A 1 114 ? 3.188 -13.141 18.339 1.00 60.94 114 VAL A CA 1
ATOM 830 C C . VAL A 1 114 ? 2.256 -12.319 17.470 1.00 60.94 114 VAL A C 1
ATOM 832 O O . VAL A 1 114 ? 1.565 -12.896 16.634 1.00 60.94 114 VAL A O 1
ATOM 835 N N . ASN A 1 115 ? 2.154 -11.015 17.750 1.00 70.75 115 ASN A N 1
ATOM 836 C CA . ASN A 1 115 ? 1.286 -10.096 17.025 1.00 70.75 115 ASN A CA 1
ATOM 837 C C . ASN A 1 115 ? 1.705 -10.153 15.565 1.00 70.75 115 ASN A C 1
ATOM 839 O O . ASN A 1 115 ? 2.653 -9.482 15.148 1.00 70.75 115 ASN A O 1
ATOM 843 N N . THR A 1 116 ? 1.042 -11.020 14.809 1.00 86.19 116 THR A N 1
ATOM 844 C CA . THR A 1 116 ? 1.357 -11.225 13.406 1.00 86.19 116 THR A CA 1
ATOM 845 C C . THR A 1 116 ? 1.139 -9.890 12.708 1.00 86.19 116 THR A C 1
ATOM 847 O O . THR A 1 116 ? 0.263 -9.110 13.089 1.00 86.19 116 THR A O 1
ATOM 850 N N . LYS A 1 117 ? 1.923 -9.595 11.669 1.00 84.56 117 LYS A N 1
ATOM 851 C CA . LYS A 1 117 ? 1.770 -8.350 10.898 1.00 84.56 117 LYS A CA 1
ATOM 852 C C . LYS A 1 117 ? 0.313 -8.132 10.447 1.00 84.56 117 LYS A C 1
ATOM 854 O O . LYS A 1 117 ? -0.160 -7.002 10.401 1.00 84.56 117 LYS A O 1
ATOM 859 N N . ALA A 1 118 ? -0.414 -9.224 10.191 1.00 84.25 118 ALA A N 1
ATOM 860 C CA . ALA A 1 118 ? -1.841 -9.219 9.887 1.00 84.25 118 ALA A CA 1
ATOM 861 C C . ALA A 1 118 ? -2.718 -8.728 11.057 1.00 84.25 118 ALA A C 1
ATOM 863 O O . ALA A 1 118 ? -3.616 -7.919 10.840 1.00 84.25 118 ALA A O 1
ATOM 864 N N . GLN A 1 119 ? -2.447 -9.163 12.291 1.00 88.75 119 GLN A N 1
ATOM 865 C CA . GLN A 1 119 ? -3.162 -8.703 13.488 1.00 88.75 119 GLN A CA 1
ATOM 866 C C . GLN A 1 119 ? -2.890 -7.225 13.781 1.00 88.75 119 GLN A C 1
ATOM 868 O O . GLN A 1 119 ? -3.827 -6.483 14.058 1.00 88.75 119 GLN A O 1
ATOM 873 N N . GLN A 1 120 ? -1.643 -6.771 13.623 1.00 85.00 120 GLN A N 1
ATOM 874 C CA . GLN A 1 120 ? -1.291 -5.354 13.791 1.00 85.00 120 GLN A CA 1
ATOM 875 C C . GLN A 1 120 ? -1.977 -4.469 12.742 1.00 85.00 120 GLN A C 1
ATOM 877 O O . GLN A 1 120 ? -2.490 -3.402 13.068 1.00 85.00 120 GLN A O 1
ATOM 882 N N . ALA A 1 121 ? -2.046 -4.927 11.488 1.00 84.94 121 ALA A N 1
ATOM 883 C CA . ALA A 1 121 ? -2.764 -4.217 10.432 1.00 84.94 121 ALA A CA 1
ATOM 884 C C . ALA A 1 121 ? -4.282 -4.181 10.687 1.00 84.94 121 ALA A C 1
ATOM 886 O O . ALA A 1 121 ? -4.921 -3.159 10.444 1.00 84.94 121 ALA A O 1
ATOM 887 N N . ALA A 1 122 ? -4.865 -5.270 11.197 1.00 87.06 122 ALA A N 1
ATOM 888 C CA . ALA A 1 122 ? -6.278 -5.313 11.566 1.00 87.06 122 ALA A CA 1
ATOM 889 C C . ALA A 1 122 ? -6.589 -4.361 12.731 1.00 87.06 122 ALA A C 1
ATOM 891 O O . ALA A 1 122 ? -7.547 -3.595 12.658 1.00 87.06 122 ALA A O 1
ATOM 892 N N . GLU A 1 123 ? -5.750 -4.345 13.767 1.00 87.94 123 GLU A N 1
ATOM 893 C CA . GLU A 1 123 ? -5.880 -3.422 14.895 1.00 87.94 123 GLU A CA 1
ATOM 894 C C . GLU A 1 123 ? -5.715 -1.962 14.455 1.00 87.94 123 GLU A C 1
ATOM 896 O O . GLU A 1 123 ? -6.489 -1.101 14.872 1.00 87.94 123 GLU A O 1
ATOM 901 N N . ALA A 1 124 ? -4.758 -1.675 13.568 1.00 88.06 124 ALA A N 1
ATOM 902 C CA . ALA A 1 124 ? -4.554 -0.330 13.043 1.00 88.06 124 ALA A CA 1
ATOM 903 C C . ALA A 1 124 ? -5.773 0.170 12.248 1.00 88.06 124 ALA A C 1
ATOM 905 O O . ALA A 1 124 ? -6.207 1.308 12.426 1.00 88.06 124 ALA A O 1
ATOM 906 N N . ARG A 1 125 ? -6.391 -0.707 11.446 1.00 86.94 125 ARG A N 1
ATOM 907 C CA . ARG A 1 125 ? -7.649 -0.408 10.742 1.00 86.94 125 ARG A CA 1
ATOM 908 C C . ARG A 1 125 ? -8.808 -0.191 11.710 1.00 86.94 125 ARG A C 1
ATOM 910 O O . ARG A 1 125 ? -9.590 0.731 11.506 1.00 86.94 125 ARG A O 1
ATOM 917 N N . MET A 1 126 ? -8.899 -0.983 12.783 1.00 87.94 126 MET A N 1
ATOM 918 C CA . MET A 1 126 ? -9.909 -0.771 13.830 1.00 87.94 126 MET A CA 1
ATOM 919 C C . MET A 1 126 ? -9.731 0.571 14.552 1.00 87.94 126 MET A C 1
ATOM 921 O O . MET A 1 126 ? -10.719 1.173 14.961 1.00 87.94 126 MET A O 1
ATOM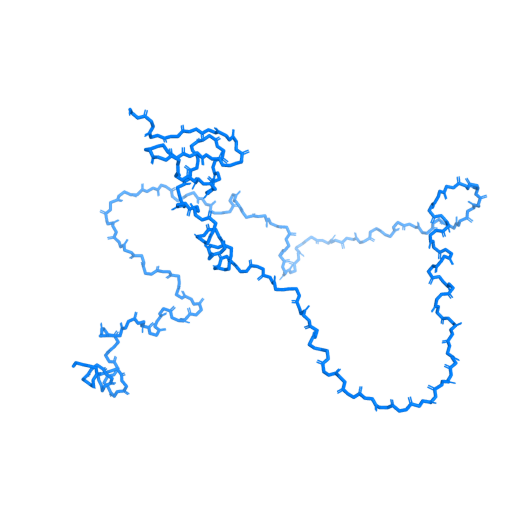 925 N N . LYS A 1 127 ? -8.494 1.065 14.670 1.00 86.81 127 LYS A N 1
ATOM 926 C CA . LYS A 1 127 ? -8.182 2.392 15.226 1.00 86.81 127 LYS A CA 1
ATOM 927 C C . LYS A 1 127 ? -8.415 3.547 14.240 1.00 86.81 127 LYS A C 1
ATOM 929 O O . LYS A 1 127 ? -8.314 4.699 14.645 1.00 86.81 127 LYS A O 1
ATOM 934 N N . GLY A 1 128 ? -8.752 3.263 12.979 1.00 89.94 128 GLY A N 1
ATOM 935 C CA . GLY A 1 128 ? -8.997 4.284 11.957 1.00 89.94 128 GLY A CA 1
ATOM 936 C C . GLY A 1 128 ? -7.731 4.835 11.298 1.00 89.94 128 GLY A C 1
ATOM 937 O O . GLY A 1 128 ? -7.769 5.931 10.741 1.00 89.94 128 GLY A O 1
ATOM 938 N N . TYR A 1 129 ? -6.616 4.098 11.353 1.00 92.75 129 TYR A N 1
ATOM 939 C CA . TYR A 1 129 ? -5.414 4.455 10.604 1.00 92.75 129 TYR A CA 1
ATOM 940 C C . TYR A 1 129 ? -5.571 4.107 9.125 1.00 92.75 129 TYR A C 1
ATOM 942 O O . TYR A 1 129 ? -5.951 2.987 8.777 1.00 92.75 129 TYR A O 1
ATOM 950 N N . GLU A 1 130 ? -5.246 5.059 8.253 1.00 86.19 130 GLU A N 1
ATOM 951 C CA . GLU A 1 130 ? -5.477 4.916 6.810 1.00 86.19 130 GLU A CA 1
ATOM 952 C C . GLU A 1 130 ? -4.385 4.108 6.093 1.00 86.19 130 GLU A C 1
ATOM 954 O O . GLU A 1 130 ? -4.611 3.602 4.998 1.00 86.19 130 GLU A O 1
ATOM 959 N N . GLY A 1 131 ? -3.220 3.922 6.726 1.00 88.44 131 GLY A N 1
ATOM 960 C CA . GLY A 1 131 ? -2.085 3.204 6.135 1.00 88.44 131 GLY A CA 1
ATOM 961 C C . GLY A 1 131 ? -1.202 4.058 5.220 1.00 88.44 131 GLY A C 1
ATOM 962 O O . GLY A 1 131 ? -0.318 3.514 4.566 1.00 88.44 131 GLY A O 1
ATOM 963 N N . GLU A 1 132 ? -1.407 5.376 5.203 1.00 88.25 132 GLU A N 1
ATOM 964 C CA . GLU A 1 132 ? -0.490 6.354 4.612 1.00 88.25 132 GLU A CA 1
ATOM 965 C C . GLU A 1 132 ? 0.763 6.510 5.486 1.00 88.25 132 GLU A C 1
ATOM 967 O O . GLU A 1 132 ? 0.675 6.612 6.716 1.00 88.25 132 GLU A O 1
ATOM 972 N N . ALA A 1 133 ? 1.938 6.518 4.854 1.00 91.69 133 ALA A N 1
ATOM 973 C CA . ALA A 1 133 ? 3.199 6.744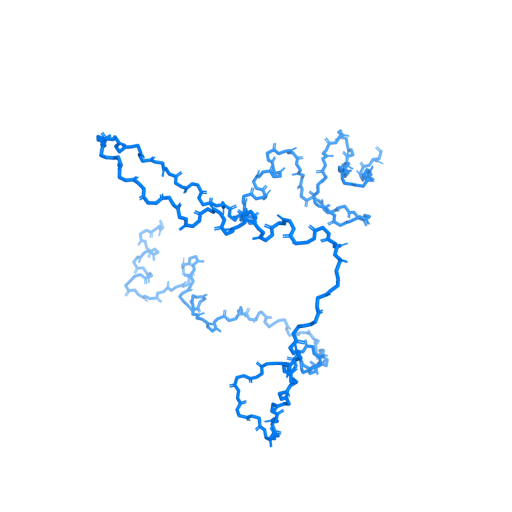 5.547 1.00 91.69 133 ALA A CA 1
ATOM 974 C C . ALA A 1 133 ? 3.374 8.238 5.833 1.00 91.69 133 ALA A C 1
ATOM 976 O O . ALA A 1 133 ? 3.323 9.076 4.934 1.00 91.69 133 ALA A O 1
ATOM 977 N N . CYS A 1 134 ? 3.648 8.585 7.086 1.00 92.25 134 CYS A N 1
ATOM 978 C CA . CYS A 1 134 ? 4.009 9.948 7.437 1.00 92.25 134 CYS A CA 1
ATOM 979 C C . CYS A 1 134 ? 5.323 10.354 6.745 1.00 92.25 134 CYS A C 1
ATOM 981 O O . CYS A 1 134 ? 6.355 9.729 6.976 1.00 92.25 134 CYS A O 1
ATOM 983 N N . GLY A 1 135 ? 5.316 11.435 5.959 1.00 90.12 135 GLY A N 1
ATOM 984 C CA . GLY A 1 135 ? 6.507 11.917 5.242 1.00 90.12 135 GLY A CA 1
ATOM 985 C C . GLY A 1 135 ? 7.657 12.409 6.133 1.00 90.12 135 GLY A C 1
ATOM 986 O O . GLY A 1 135 ? 8.789 12.487 5.672 1.00 90.12 135 GLY A O 1
ATOM 987 N N . GLU A 1 136 ? 7.393 12.711 7.408 1.00 92.19 136 GLU A N 1
ATOM 988 C CA . GLU A 1 136 ? 8.414 13.206 8.345 1.00 92.19 136 GLU A CA 1
ATOM 989 C C . GLU A 1 136 ? 9.052 12.084 9.179 1.00 92.19 136 GLU A C 1
ATOM 991 O O . GLU A 1 136 ? 10.260 12.081 9.395 1.00 92.19 136 GLU A O 1
ATOM 996 N N . CYS A 1 137 ? 8.252 11.125 9.666 1.00 92.94 137 CYS A N 1
ATOM 997 C CA . CYS A 1 137 ? 8.717 10.074 10.585 1.00 92.94 137 CYS A CA 1
ATOM 998 C C . CYS A 1 137 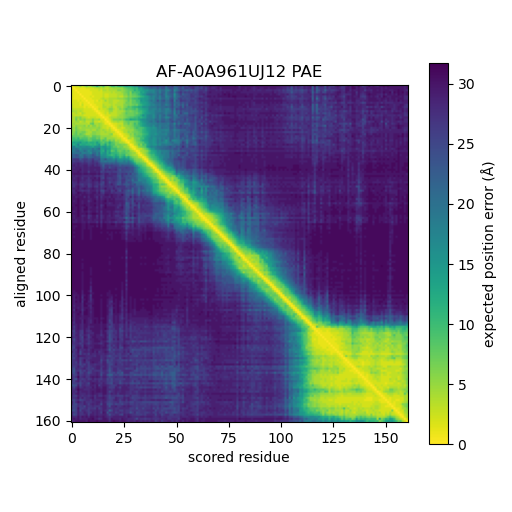? 8.584 8.643 10.039 1.00 92.94 137 CYS A C 1
ATOM 1000 O O . CYS A 1 137 ? 9.003 7.699 10.706 1.00 92.94 137 CYS A O 1
ATOM 1002 N N . GLY A 1 138 ? 7.983 8.460 8.860 1.00 89.56 138 GLY A N 1
ATOM 1003 C CA . GLY A 1 138 ? 7.818 7.161 8.203 1.00 89.56 138 GLY A CA 1
ATOM 1004 C C . GLY A 1 138 ? 6.825 6.206 8.873 1.00 89.56 138 GLY A C 1
ATOM 1005 O O . GLY A 1 138 ? 6.741 5.049 8.469 1.00 89.56 138 GLY A O 1
ATOM 1006 N N . ASN A 1 139 ? 6.085 6.644 9.898 1.00 91.88 139 ASN A N 1
ATOM 1007 C CA . ASN A 1 139 ? 5.103 5.792 10.570 1.00 91.88 139 ASN A CA 1
ATOM 1008 C C . ASN A 1 139 ? 3.752 5.777 9.833 1.00 91.88 139 ASN A C 1
ATOM 1010 O O . ASN A 1 139 ? 3.341 6.789 9.270 1.00 91.88 139 ASN A O 1
ATOM 1014 N N . PHE A 1 140 ? 3.033 4.655 9.896 1.00 91.38 140 PHE A N 1
ATOM 1015 C CA . PHE A 1 140 ? 1.752 4.415 9.208 1.00 91.38 140 PHE A CA 1
ATOM 1016 C C . PHE A 1 140 ? 0.517 4.740 10.071 1.00 91.38 140 PHE A C 1
ATOM 1018 O O . PHE A 1 140 ? -0.602 4.315 9.788 1.00 91.38 140 PHE A O 1
ATOM 1025 N N . THR A 1 141 ? 0.720 5.478 11.161 1.00 93.00 141 THR A N 1
ATOM 1026 C CA . THR A 1 141 ? -0.290 5.846 12.163 1.00 93.00 141 THR A CA 1
ATOM 1027 C C . THR A 1 141 ? -0.980 7.170 11.818 1.00 93.00 141 THR A C 1
ATOM 1029 O O . THR A 1 141 ? -1.104 8.066 12.657 1.00 93.00 141 THR A O 1
ATOM 1032 N N . MET A 1 142 ? -1.398 7.326 10.559 1.00 92.69 142 MET A N 1
ATOM 1033 C CA . MET A 1 142 ? -2.092 8.527 10.092 1.00 92.69 142 MET A CA 1
ATOM 1034 C C . MET A 1 142 ? -3.613 8.397 10.231 1.00 92.69 142 MET A C 1
ATOM 1036 O O . MET A 1 142 ? -4.199 7.446 9.715 1.00 92.69 142 MET A O 1
ATOM 1040 N N . VAL A 1 143 ? -4.240 9.356 10.918 1.00 94.12 143 VAL A N 1
ATOM 1041 C CA . VAL A 1 143 ? -5.686 9.423 11.185 1.00 94.12 143 VAL A CA 1
ATOM 1042 C C . VAL A 1 143 ? -6.302 10.594 10.429 1.00 94.12 143 VAL A C 1
ATOM 1044 O O . VAL A 1 143 ? -5.795 11.721 10.481 1.00 94.12 143 VAL A O 1
ATOM 1047 N N . ARG A 1 144 ? -7.439 10.360 9.772 1.00 91.25 144 ARG A N 1
ATOM 1048 C CA . ARG A 1 144 ? -8.197 11.412 9.089 1.00 91.25 144 ARG A CA 1
ATOM 1049 C C . ARG A 1 144 ? -8.885 12.340 10.090 1.00 91.25 144 ARG A C 1
ATOM 1051 O O . ARG A 1 144 ? -9.777 11.934 10.828 1.00 91.25 144 ARG A O 1
ATOM 1058 N N . ASN A 1 145 ? -8.496 13.610 10.068 1.00 87.94 145 ASN A N 1
ATOM 1059 C CA . ASN A 1 145 ? -9.101 14.698 10.831 1.00 87.94 145 ASN A CA 1
ATOM 1060 C C . ASN A 1 145 ? -9.712 15.708 9.848 1.00 87.94 145 ASN A C 1
ATOM 1062 O O . ASN A 1 145 ? -9.139 16.760 9.566 1.00 87.94 145 ASN A O 1
ATOM 1066 N N . GLY A 1 146 ? -10.872 15.358 9.285 1.00 89.25 146 GLY A N 1
ATOM 1067 C CA . GLY A 1 146 ? -11.529 16.146 8.240 1.00 89.25 146 GLY A CA 1
ATOM 1068 C C . GLY A 1 146 ? -10.884 15.932 6.869 1.00 89.25 146 GLY A C 1
ATOM 1069 O O . GLY A 1 146 ? -10.843 14.805 6.373 1.00 89.25 146 GLY A O 1
ATOM 1070 N N . THR A 1 147 ? -10.404 17.006 6.242 1.00 86.69 147 THR A N 1
ATOM 1071 C CA . THR A 1 147 ? -9.668 16.945 4.966 1.00 86.69 147 THR A CA 1
ATOM 1072 C C . THR A 1 147 ? -8.200 16.571 5.154 1.00 86.69 147 THR A C 1
ATOM 1074 O O . THR A 1 147 ? -7.598 15.998 4.252 1.00 86.69 147 THR A O 1
ATOM 1077 N N . CYS A 1 148 ? -7.647 16.823 6.340 1.00 90.62 148 CYS A N 1
ATOM 1078 C CA . CYS A 1 148 ? -6.254 16.551 6.657 1.00 90.62 148 CYS A CA 1
ATOM 1079 C C . CYS A 1 148 ? -6.063 15.150 7.247 1.00 90.62 148 CYS A C 1
ATOM 1081 O O . CYS A 1 148 ? -6.899 14.660 8.011 1.00 90.62 148 CYS A O 1
ATOM 1083 N N . LEU A 1 149 ? -4.910 14.542 6.988 1.00 92.19 149 LEU A N 1
ATOM 1084 C CA . LEU A 1 149 ? -4.413 13.396 7.739 1.00 92.19 149 LEU A CA 1
ATOM 1085 C C . LEU A 1 149 ? -3.404 13.870 8.781 1.00 92.19 149 LEU A C 1
ATOM 1087 O O . LEU A 1 149 ? -2.519 14.665 8.473 1.00 92.19 149 LEU A O 1
ATOM 1091 N N . LYS A 1 150 ? -3.511 13.362 10.006 1.00 93.50 150 LYS A N 1
ATOM 1092 C CA . LYS A 1 150 ? -2.616 13.681 11.122 1.00 93.50 150 LYS A CA 1
ATOM 1093 C C . LYS A 1 150 ? -1.867 12.434 11.568 1.00 93.50 150 LYS A C 1
ATOM 1095 O O . LYS A 1 150 ? -2.485 11.395 11.763 1.00 93.50 150 LYS A O 1
ATOM 1100 N N . CYS A 1 151 ? -0.558 12.538 11.764 1.00 94.31 151 CYS A N 1
ATOM 1101 C CA . CYS A 1 151 ? 0.237 11.473 12.363 1.00 94.31 151 CYS A CA 1
ATOM 1102 C C . CYS A 1 151 ? 0.134 11.524 13.892 1.00 94.31 151 CYS A C 1
ATOM 1104 O O . CYS A 1 151 ? 0.490 12.532 14.504 1.00 94.31 151 CYS A O 1
ATOM 1106 N N . ASP A 1 152 ? -0.269 10.423 14.523 1.00 93.00 152 ASP A N 1
ATOM 1107 C CA . ASP A 1 152 ? -0.341 10.344 15.991 1.00 93.00 152 ASP A CA 1
ATOM 1108 C C . ASP A 1 152 ? 1.042 10.261 16.656 1.00 93.00 152 ASP A C 1
ATOM 1110 O O . ASP A 1 152 ? 1.191 10.568 17.836 1.00 93.00 152 ASP A O 1
ATOM 1114 N N . THR A 1 153 ? 2.074 9.852 15.911 1.00 93.19 153 THR A N 1
ATOM 1115 C CA . THR A 1 153 ? 3.425 9.645 16.455 1.00 93.19 153 THR A CA 1
ATOM 1116 C C . THR A 1 153 ? 4.261 10.920 16.494 1.00 93.19 153 THR A C 1
ATOM 1118 O O . THR A 1 153 ? 4.955 11.149 17.479 1.00 93.19 153 THR A O 1
ATOM 1121 N N . CYS A 1 154 ? 4.213 11.752 15.450 1.00 92.88 154 CYS A N 1
ATOM 1122 C CA . CYS A 1 154 ? 4.981 13.005 15.390 1.00 92.88 154 CYS A CA 1
ATOM 1123 C C . CYS A 1 154 ? 4.113 14.269 15.312 1.00 92.88 154 CYS A C 1
ATOM 1125 O O . CYS A 1 154 ? 4.644 15.372 15.382 1.00 92.88 154 CYS A O 1
ATOM 1127 N N . GLY A 1 155 ? 2.790 14.139 15.177 1.00 91.19 155 GLY A N 1
ATOM 1128 C CA . GLY A 1 155 ? 1.867 15.274 15.130 1.00 91.19 155 GLY A CA 1
ATOM 1129 C C . GLY A 1 155 ? 1.826 16.031 13.802 1.00 91.19 155 GLY A C 1
ATOM 1130 O O . GLY A 1 155 ? 1.066 16.993 13.701 1.00 91.19 155 GLY A O 1
ATOM 1131 N N . SER A 1 156 ? 2.596 15.618 12.790 1.00 91.38 156 SER A N 1
ATOM 1132 C CA . SER A 1 156 ? 2.563 16.239 11.464 1.00 91.38 156 SER A CA 1
ATOM 1133 C C . SER A 1 156 ? 1.192 16.060 10.806 1.00 91.38 156 SER A C 1
ATOM 1135 O O . SER A 1 156 ? 0.477 15.086 11.061 1.00 91.38 156 SER A O 1
ATOM 1137 N N . THR A 1 157 ? 0.817 17.015 9.957 1.00 92.31 157 THR A N 1
ATOM 1138 C CA . THR A 1 157 ? -0.429 16.961 9.186 1.00 92.31 157 THR A CA 1
ATOM 1139 C C . THR A 1 157 ? -0.120 17.040 7.700 1.00 92.31 157 THR A C 1
ATOM 1141 O O . THR A 1 157 ? 0.784 17.766 7.297 1.00 92.31 157 THR A O 1
ATOM 1144 N N . SER A 1 158 ? -0.847 16.279 6.891 1.00 89.38 158 SER A N 1
ATOM 1145 C CA . SER A 1 158 ? -0.753 16.292 5.431 1.00 89.38 158 SER A CA 1
ATOM 1146 C C . SER A 1 158 ? -2.151 16.454 4.827 1.00 89.38 158 SER A C 1
ATOM 1148 O O . SER A 1 158 ? -3.140 16.076 5.453 1.00 89.38 158 SER A O 1
ATOM 1150 N N . GLY A 1 159 ? -2.256 17.055 3.639 1.00 80.75 159 GLY A N 1
ATOM 1151 C CA . GLY A 1 159 ? -3.535 17.167 2.919 1.00 80.75 159 GLY A CA 1
ATOM 1152 C C . GLY A 1 159 ? -4.478 18.292 3.368 1.00 80.75 159 GLY A C 1
ATOM 1153 O O . GLY A 1 159 ? -5.663 18.246 3.056 1.00 80.75 159 GLY A O 1
ATOM 1154 N N . CYS A 1 160 ? -3.985 19.311 4.074 1.00 78.62 160 CYS A N 1
ATOM 1155 C CA . CYS A 1 160 ? -4.761 20.520 4.354 1.00 78.62 160 CYS A CA 1
ATOM 1156 C C . CYS A 1 160 ? -4.639 21.516 3.188 1.00 78.62 160 CYS A C 1
ATOM 1158 O O . CYS A 1 160 ? -3.654 22.251 3.121 1.00 78.62 160 CYS A O 1
ATOM 1160 N N . SER A 1 161 ? -5.610 21.528 2.272 1.00 64.94 161 SER A N 1
ATOM 1161 C CA . SER A 1 161 ? -5.843 22.639 1.332 1.00 64.94 161 SER A CA 1
ATOM 1162 C C . SER A 1 161 ? -6.950 23.546 1.846 1.00 64.94 161 SER A C 1
ATOM 1164 O O . SER A 1 161 ? -8.016 22.971 2.175 1.00 64.94 161 SER A O 1
#

Radius of gyration: 30.94 Å; Cα contacts (8 Å, |Δi|>4): 90; chains: 1; bounding box: 60×57×73 Å